Protein AF-A0A8S2UZC6-F1 (afdb_monomer)

Sequence (77 aa):
MLKEADKIKARAHITPEDVVKGNPRLNFAFVANLFNTYPTLDLPTEQVPEPGLIIEETREEKTYRNFINSLGLEPHV

InterPro domains:
  IPR036872 CH domain superfamily [G3DSA:1.10.418.10] (1-43)
  IPR036872 CH domain superfamily [SSF47576] (1-77)
  IPR039959 Fimbrin/Plastin [PTHR19961] (1-77)

Organism: NCBI:txid392030

pLDDT: mean 84.32, std 14.14, range [45.22, 95.75]

Nearest PDB structures (foldseek):
  7z44-assembly1_A  TM=2.982E-01  e=6.474E+00  Escherichia phage vB_EcoP_SU10
  6wti-assembly1_D  TM=2.685E-01  e=9.924E+00  Escherichia coli

Radius of gyration: 17.8 Å; Cα contacts (8 Å, |Δi|>4): 36; chains: 1; bounding box: 42×17×41 Å

Structure (mmCIF, N/CA/C/O backbone):
data_AF-A0A8S2UZC6-F1
#
_entry.id   AF-A0A8S2UZC6-F1
#
loop_
_atom_site.group_PDB
_atom_site.id
_atom_site.type_symbol
_atom_site.label_atom_id
_atom_site.label_alt_id
_atom_site.label_comp_id
_atom_site.label_asym_id
_atom_site.label_entity_id
_atom_site.label_seq_id
_atom_site.pdbx_PDB_ins_code
_atom_site.Cartn_x
_atom_site.Cartn_y
_atom_site.Cartn_z
_atom_site.occupancy
_atom_site.B_iso_or_equiv
_atom_site.auth_seq_id
_atom_site.auth_comp_id
_atom_site.auth_asym_id
_atom_site.auth_atom_id
_atom_site.pdbx_PDB_model_num
ATOM 1 N N . MET A 1 1 ? -11.521 -6.330 11.355 1.00 87.75 1 MET A N 1
ATOM 2 C CA . MET A 1 1 ? -10.459 -5.818 10.462 1.00 87.75 1 MET A CA 1
ATOM 3 C C . MET A 1 1 ? -10.551 -4.305 10.265 1.00 87.75 1 MET A C 1
ATOM 5 O O . MET A 1 1 ? -9.839 -3.612 10.967 1.00 87.75 1 MET A O 1
ATOM 9 N N . LEU A 1 2 ? -11.429 -3.760 9.407 1.00 92.88 2 LEU A N 1
ATOM 10 C CA . LEU A 1 2 ? -11.417 -2.312 9.096 1.00 92.88 2 LEU A CA 1
ATOM 11 C C . LEU A 1 2 ? -11.671 -1.399 10.306 1.00 92.88 2 LEU A C 1
ATOM 13 O O . LEU A 1 2 ? -11.000 -0.388 10.445 1.00 92.88 2 LEU A O 1
ATOM 17 N N . LYS A 1 3 ? -12.551 -1.807 11.229 1.00 94.94 3 LYS A N 1
ATOM 18 C CA . LYS A 1 3 ? -12.758 -1.102 12.507 1.00 94.94 3 LYS A CA 1
ATOM 19 C C . LYS A 1 3 ? -11.502 -1.052 13.389 1.00 94.94 3 LYS A C 1
ATOM 21 O O . LYS A 1 3 ? -11.349 -0.125 14.167 1.00 94.94 3 LYS A O 1
ATOM 26 N N . GLU A 1 4 ? -10.625 -2.052 13.290 1.00 93.56 4 GLU A N 1
ATOM 27 C CA . GLU A 1 4 ? -9.353 -2.074 14.026 1.00 93.56 4 GLU A CA 1
ATOM 28 C C . GLU A 1 4 ? -8.308 -1.215 13.315 1.00 93.56 4 GLU A C 1
ATOM 30 O O . GLU A 1 4 ? -7.616 -0.434 13.958 1.00 93.56 4 GLU A O 1
ATOM 35 N N . ALA A 1 5 ? -8.265 -1.280 11.979 1.00 92.75 5 ALA A N 1
ATOM 36 C CA . ALA A 1 5 ? -7.428 -0.399 11.170 1.00 92.75 5 ALA A CA 1
ATOM 37 C C . ALA A 1 5 ? -7.770 1.088 11.389 1.00 92.75 5 ALA A C 1
ATOM 39 O O . ALA A 1 5 ? -6.872 1.924 11.389 1.00 92.75 5 ALA A O 1
ATOM 40 N N . ASP A 1 6 ? -9.042 1.420 11.641 1.00 92.56 6 ASP A N 1
ATOM 41 C CA . ASP A 1 6 ? -9.477 2.777 12.001 1.00 92.56 6 ASP A CA 1
ATOM 42 C C . ASP A 1 6 ? -8.854 3.273 13.316 1.00 92.56 6 ASP A C 1
ATOM 44 O O . ASP A 1 6 ? -8.453 4.434 13.406 1.00 92.56 6 ASP A O 1
ATOM 48 N N . LYS A 1 7 ? -8.701 2.406 14.327 1.00 94.38 7 LYS A N 1
ATOM 49 C CA . LYS A 1 7 ? -8.125 2.785 15.634 1.00 94.38 7 LYS A CA 1
ATOM 50 C C . LYS A 1 7 ? -6.667 3.221 15.520 1.00 94.38 7 LYS A C 1
ATOM 52 O O . LYS A 1 7 ? -6.239 4.129 16.226 1.00 94.38 7 LYS A O 1
ATOM 57 N N . ILE A 1 8 ? -5.929 2.590 14.610 1.00 92.38 8 ILE A N 1
ATOM 58 C CA . ILE A 1 8 ? -4.530 2.906 14.305 1.00 92.38 8 ILE A CA 1
ATOM 59 C C . ILE A 1 8 ? -4.396 3.865 13.112 1.00 92.38 8 ILE A C 1
ATOM 61 O O . ILE A 1 8 ? -3.303 4.062 12.602 1.00 92.38 8 ILE A O 1
ATOM 65 N N . LYS A 1 9 ? -5.499 4.464 12.637 1.00 88.38 9 LYS A N 1
ATOM 66 C CA . LYS A 1 9 ? -5.522 5.388 11.487 1.00 88.38 9 LYS A CA 1
ATOM 67 C C . LYS A 1 9 ? -4.913 4.808 10.194 1.00 88.38 9 LYS A C 1
ATOM 69 O O . LYS A 1 9 ? -4.472 5.557 9.332 1.00 88.38 9 LYS A O 1
ATOM 74 N N . ALA A 1 10 ? -4.926 3.483 10.033 1.00 89.19 10 ALA A N 1
ATOM 75 C CA . ALA A 1 10 ? -4.375 2.779 8.871 1.00 89.19 10 ALA A CA 1
ATOM 76 C C . ALA A 1 10 ? -5.442 2.380 7.833 1.00 89.19 10 ALA A C 1
ATOM 7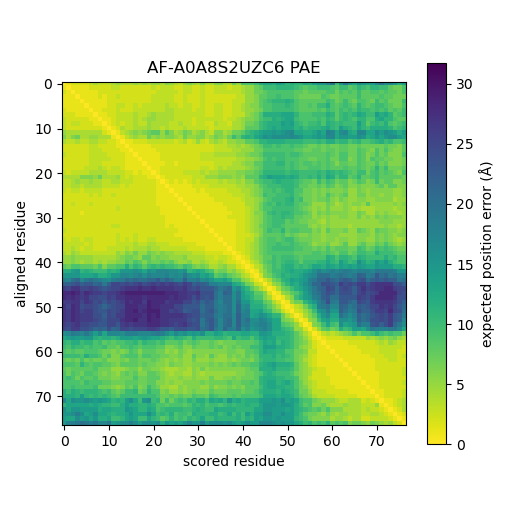8 O O . ALA A 1 10 ? -5.125 1.755 6.817 1.00 89.19 10 ALA A O 1
ATOM 79 N N . ARG A 1 11 ? -6.720 2.712 8.059 1.00 88.25 11 ARG A N 1
ATOM 80 C CA . ARG A 1 11 ? -7.783 2.468 7.077 1.00 88.25 11 ARG A CA 1
ATOM 81 C C . ARG A 1 11 ? -7.713 3.501 5.950 1.00 88.25 11 ARG A C 1
ATOM 83 O O . ARG A 1 11 ? -8.242 4.601 6.073 1.00 88.25 11 ARG A O 1
ATOM 90 N N . ALA A 1 12 ? -7.119 3.110 4.827 1.00 85.69 12 ALA A N 1
ATOM 91 C CA . ALA A 1 12 ? -7.044 3.932 3.624 1.00 85.69 12 ALA A CA 1
ATOM 92 C C . ALA A 1 12 ? -7.877 3.325 2.485 1.00 85.69 12 ALA A C 1
ATOM 94 O O . ALA A 1 12 ? -7.672 2.176 2.106 1.00 85.69 12 ALA A O 1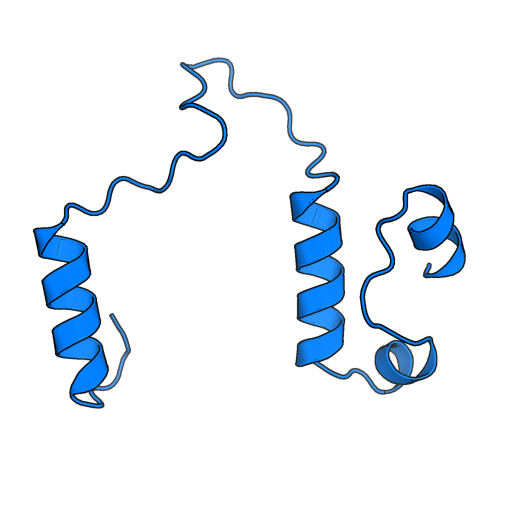
ATOM 95 N N . HIS A 1 13 ? -8.810 4.117 1.946 1.00 79.12 13 HIS A N 1
ATOM 96 C CA . HIS A 1 13 ? -9.455 3.914 0.638 1.00 79.12 13 HIS A CA 1
ATOM 97 C C . HIS A 1 13 ? -10.062 2.519 0.359 1.00 79.12 13 HIS A C 1
ATOM 99 O O . HIS A 1 13 ? -10.071 2.076 -0.786 1.00 79.12 13 HIS A O 1
ATOM 105 N N . ILE A 1 14 ? -10.599 1.835 1.381 1.00 93.19 14 ILE A N 1
ATOM 106 C CA . ILE A 1 14 ? -11.226 0.510 1.234 1.00 93.19 14 ILE A CA 1
ATOM 107 C C . ILE A 1 14 ? -12.529 0.365 2.042 1.00 93.19 14 ILE A C 1
ATOM 109 O O . ILE A 1 14 ? -12.644 0.838 3.186 1.00 93.19 14 ILE A O 1
ATOM 113 N N . THR A 1 15 ? -13.521 -0.316 1.459 1.00 93.50 15 THR A N 1
ATOM 114 C CA . THR A 1 15 ? -14.791 -0.674 2.113 1.00 93.50 15 THR A CA 1
ATOM 115 C C . THR A 1 15 ? -14.858 -2.169 2.460 1.00 93.50 15 THR A C 1
ATOM 117 O O . THR A 1 15 ? -14.114 -2.969 1.893 1.00 93.50 15 THR A O 1
ATOM 120 N N . PRO A 1 16 ? -15.744 -2.598 3.384 1.00 94.31 16 PRO A N 1
ATOM 121 C CA . PRO A 1 16 ? -15.926 -4.022 3.677 1.00 94.31 16 PRO A CA 1
ATOM 122 C C . PRO A 1 16 ? -16.306 -4.853 2.444 1.00 94.31 16 PRO A C 1
ATOM 124 O O . PRO A 1 16 ? -15.905 -6.008 2.336 1.00 94.31 16 PRO A O 1
ATOM 127 N N . GLU A 1 17 ? -17.063 -4.269 1.516 1.00 94.69 17 GLU A N 1
ATOM 128 C CA . GLU A 1 17 ? -17.520 -4.950 0.308 1.00 94.69 17 GLU A CA 1
ATOM 129 C C . GLU A 1 17 ? -16.368 -5.213 -0.671 1.00 94.69 17 GLU A C 1
ATOM 131 O O . GLU A 1 17 ? -16.287 -6.306 -1.229 1.00 94.69 17 GLU A O 1
ATOM 136 N N . ASP A 1 18 ? -15.430 -4.269 -0.815 1.00 93.75 18 ASP A N 1
ATOM 137 C CA . ASP A 1 18 ? -14.232 -4.434 -1.655 1.00 93.75 18 ASP A CA 1
ATOM 138 C C . ASP A 1 18 ? -13.351 -5.599 -1.188 1.00 93.75 18 ASP A C 1
ATOM 140 O O . ASP A 1 18 ? -12.783 -6.327 -2.008 1.00 93.75 18 ASP A O 1
ATOM 144 N N . VAL A 1 19 ? -13.279 -5.795 0.133 1.00 92.69 19 VAL A N 1
ATOM 145 C CA . VAL A 1 19 ? -12.532 -6.894 0.756 1.00 92.69 19 VAL A CA 1
ATOM 146 C C . VAL A 1 19 ? -13.186 -8.232 0.424 1.00 92.69 19 VAL A C 1
ATOM 148 O O . VAL A 1 19 ? -12.506 -9.144 -0.038 1.00 92.69 19 VAL A O 1
ATOM 151 N N . VAL A 1 20 ? -14.506 -8.346 0.615 1.00 95.12 20 VAL A N 1
ATOM 152 C CA . VAL A 1 20 ? -15.252 -9.595 0.374 1.00 95.12 20 VAL A CA 1
ATOM 153 C C . VAL A 1 20 ? -15.289 -9.952 -1.113 1.00 95.12 20 VAL A C 1
ATOM 155 O O . VAL A 1 20 ? -15.162 -11.121 -1.464 1.00 95.12 20 VAL A O 1
ATOM 158 N N . LYS A 1 21 ? -15.405 -8.953 -1.995 1.00 95.75 21 LYS A N 1
ATOM 159 C CA . LYS A 1 21 ? -15.317 -9.142 -3.452 1.00 95.75 21 LYS A CA 1
ATOM 160 C C . LYS A 1 21 ? -13.907 -9.488 -3.933 1.00 95.75 21 LYS A C 1
ATOM 162 O O . LYS A 1 21 ? -13.747 -9.857 -5.092 1.00 95.75 21 LYS A O 1
ATOM 167 N N . GLY A 1 22 ? -12.893 -9.349 -3.078 1.00 92.44 22 GLY A N 1
ATOM 168 C CA . GLY A 1 22 ? -11.513 -9.669 -3.415 1.00 92.44 22 GLY A CA 1
ATOM 169 C C . GLY A 1 22 ? -10.893 -8.703 -4.424 1.00 92.44 22 GLY A C 1
ATOM 170 O O . GLY A 1 22 ? -10.129 -9.145 -5.275 1.00 92.44 22 GLY A O 1
ATOM 171 N N . ASN A 1 23 ? -11.200 -7.399 -4.361 1.00 93.94 23 ASN A N 1
ATOM 172 C CA . ASN A 1 23 ? -10.618 -6.423 -5.288 1.00 93.94 23 ASN A CA 1
ATOM 173 C C . ASN A 1 23 ? -9.088 -6.332 -5.083 1.00 93.94 23 ASN A C 1
ATOM 175 O O . ASN A 1 23 ? -8.644 -5.788 -4.067 1.00 93.94 23 ASN A O 1
ATOM 179 N N . PRO A 1 24 ? -8.262 -6.813 -6.032 1.00 94.44 24 PRO A N 1
ATOM 180 C CA . PRO A 1 24 ? -6.831 -6.983 -5.800 1.00 94.44 24 PRO A CA 1
ATOM 181 C C . PRO A 1 24 ? -6.105 -5.649 -5.628 1.00 94.44 24 PRO A C 1
ATOM 183 O O . PRO A 1 24 ? -5.212 -5.547 -4.794 1.00 94.44 24 PRO A O 1
ATOM 186 N N . ARG A 1 25 ? -6.508 -4.600 -6.359 1.00 93.56 25 ARG A N 1
ATOM 187 C CA . ARG A 1 25 ? -5.856 -3.283 -6.287 1.00 93.56 25 ARG A CA 1
ATOM 188 C C . ARG A 1 25 ? -6.131 -2.589 -4.958 1.00 93.56 25 ARG A C 1
ATOM 190 O O . ARG A 1 25 ? -5.206 -2.066 -4.345 1.00 93.56 25 ARG A O 1
ATOM 197 N N . LEU A 1 26 ? -7.387 -2.605 -4.510 1.00 94.56 26 LEU A N 1
ATOM 198 C CA . LEU A 1 26 ? -7.775 -1.976 -3.245 1.00 94.56 26 LEU A CA 1
ATOM 199 C C . LEU A 1 26 ? -7.213 -2.742 -2.047 1.00 94.56 26 LEU A C 1
ATOM 201 O O . LEU A 1 26 ? -6.684 -2.127 -1.125 1.00 94.56 26 LEU A O 1
ATOM 205 N N . ASN A 1 27 ? -7.248 -4.076 -2.089 1.00 93.38 27 ASN A N 1
ATOM 206 C CA . ASN A 1 27 ? -6.643 -4.902 -1.047 1.00 93.38 27 ASN A CA 1
ATOM 207 C C . ASN A 1 27 ? -5.124 -4.694 -0.978 1.00 93.38 27 ASN A C 1
ATOM 209 O O . ASN A 1 27 ? -4.589 -4.512 0.114 1.00 93.38 27 ASN A O 1
ATOM 213 N N . PHE A 1 28 ? -4.438 -4.658 -2.125 1.00 94.31 28 PHE A N 1
ATOM 214 C CA . PHE A 1 28 ? -3.003 -4.379 -2.176 1.00 94.31 28 PHE A CA 1
ATOM 215 C C . PHE A 1 28 ? -2.676 -3.000 -1.595 1.00 94.31 28 PHE A C 1
ATOM 217 O O . PHE A 1 28 ? -1.808 -2.893 -0.733 1.00 94.31 28 PHE A O 1
ATOM 224 N N . ALA A 1 29 ? -3.412 -1.960 -1.998 1.00 93.38 29 ALA A N 1
ATOM 225 C CA . ALA A 1 29 ? -3.223 -0.612 -1.470 1.00 93.38 29 ALA A CA 1
ATOM 226 C C . ALA A 1 29 ? -3.445 -0.545 0.052 1.00 93.38 29 ALA A C 1
ATOM 228 O O . ALA A 1 29 ? -2.662 0.089 0.759 1.00 93.38 29 ALA A O 1
ATOM 229 N N . PHE A 1 30 ? -4.468 -1.233 0.569 1.00 94.62 30 PHE A N 1
ATOM 230 C CA . PHE A 1 30 ? -4.739 -1.304 2.006 1.00 94.62 30 PHE A CA 1
ATOM 231 C C . PHE A 1 30 ? -3.584 -1.955 2.781 1.00 94.62 30 PHE A C 1
ATOM 233 O O . PHE A 1 30 ? -3.140 -1.412 3.793 1.00 94.62 30 PHE A O 1
ATOM 240 N N . VAL A 1 31 ? -3.066 -3.088 2.298 1.00 92.50 31 VAL A N 1
ATOM 241 C CA . VAL A 1 31 ? -1.949 -3.796 2.944 1.00 92.50 31 VAL A CA 1
ATOM 242 C C . VAL A 1 31 ? -0.651 -2.993 2.853 1.00 92.50 31 VAL A C 1
ATOM 244 O O . VAL A 1 31 ? 0.055 -2.875 3.852 1.00 92.50 31 VAL A O 1
ATOM 247 N N . ALA A 1 32 ? -0.358 -2.389 1.698 1.00 93.00 32 ALA A N 1
ATOM 248 C CA . ALA A 1 32 ? 0.810 -1.529 1.526 1.00 93.00 32 ALA A CA 1
ATOM 249 C C . ALA A 1 32 ? 0.776 -0.335 2.493 1.00 93.00 32 ALA A C 1
ATOM 251 O O . ALA A 1 32 ? 1.775 -0.036 3.146 1.00 93.00 32 ALA A O 1
ATOM 252 N N . ASN A 1 33 ? -0.387 0.307 2.647 1.00 92.50 33 ASN A N 1
ATOM 253 C CA . ASN A 1 33 ? -0.561 1.386 3.615 1.00 92.50 33 ASN A CA 1
ATOM 254 C C . ASN A 1 33 ? -0.326 0.906 5.055 1.00 92.50 33 ASN A C 1
ATOM 256 O O . ASN A 1 33 ? 0.352 1.582 5.829 1.00 92.50 33 ASN A O 1
ATOM 260 N N . LEU A 1 34 ? -0.858 -0.268 5.410 1.00 92.69 34 LEU A N 1
ATOM 261 C CA . LEU A 1 34 ? -0.670 -0.846 6.738 1.00 92.69 34 LEU A CA 1
ATOM 262 C C . LEU A 1 34 ? 0.815 -1.101 7.036 1.00 92.69 34 LEU A C 1
ATOM 264 O O . LEU A 1 34 ? 1.283 -0.693 8.095 1.00 92.69 34 LEU A O 1
ATOM 268 N N . PHE A 1 35 ? 1.553 -1.694 6.093 1.00 91.31 35 PHE A N 1
ATOM 269 C CA . PHE A 1 35 ? 2.985 -1.967 6.240 1.00 91.31 35 PHE A CA 1
ATOM 270 C C . PHE A 1 35 ? 3.818 -0.685 6.352 1.00 91.31 35 PHE A C 1
ATOM 272 O O . PHE A 1 35 ? 4.643 -0.567 7.251 1.00 91.31 35 PHE A O 1
ATOM 279 N N . ASN A 1 36 ? 3.558 0.308 5.497 1.00 88.00 36 ASN A N 1
ATOM 280 C CA . ASN A 1 36 ? 4.283 1.581 5.533 1.00 88.00 36 ASN A CA 1
ATOM 281 C C . ASN A 1 36 ? 4.030 2.374 6.827 1.00 88.00 36 ASN A C 1
ATOM 283 O O . ASN A 1 36 ? 4.884 3.152 7.242 1.00 88.00 36 ASN A O 1
ATOM 287 N N . THR A 1 37 ? 2.866 2.192 7.461 1.00 89.06 37 THR A N 1
ATOM 288 C CA . THR A 1 37 ? 2.524 2.883 8.717 1.00 89.06 37 THR A CA 1
ATOM 289 C C . THR A 1 37 ? 3.011 2.111 9.947 1.00 89.06 37 THR A C 1
ATOM 291 O O . THR A 1 37 ? 3.459 2.714 10.920 1.00 89.06 37 THR A O 1
ATOM 294 N N . TYR A 1 38 ? 2.926 0.778 9.914 1.00 90.06 38 TYR A N 1
ATOM 295 C CA . TYR A 1 38 ? 3.254 -0.112 11.028 1.00 90.06 38 TYR A CA 1
ATOM 296 C C . TYR A 1 38 ? 4.004 -1.359 10.524 1.00 90.06 38 TYR A C 1
ATOM 298 O O . TYR A 1 38 ? 3.405 -2.431 10.422 1.00 90.06 38 TYR A O 1
ATOM 306 N N . PRO A 1 39 ? 5.310 -1.248 10.214 1.00 87.62 39 PRO A N 1
ATOM 307 C CA . PRO A 1 39 ? 6.082 -2.370 9.679 1.00 87.62 39 PRO A CA 1
ATOM 308 C C . PRO A 1 39 ? 6.356 -3.459 10.726 1.00 87.62 39 PRO A C 1
ATOM 310 O O . PRO A 1 39 ? 6.501 -4.620 10.365 1.00 87.62 39 PRO A O 1
ATOM 313 N N . THR A 1 40 ? 6.407 -3.098 12.017 1.00 86.38 40 THR A N 1
ATOM 314 C CA . THR A 1 40 ? 6.656 -4.018 13.152 1.00 86.38 40 THR A CA 1
ATOM 315 C C . THR A 1 40 ? 7.891 -4.911 12.946 1.00 86.38 40 THR A C 1
ATOM 317 O O . THR A 1 40 ? 7.930 -6.057 13.381 1.00 86.38 40 THR A O 1
ATOM 320 N N . LEU A 1 41 ? 8.910 -4.379 12.269 1.00 84.00 41 LEU A N 1
ATOM 321 C CA . LEU A 1 41 ? 10.204 -5.027 12.086 1.00 84.00 41 LEU A CA 1
ATOM 322 C C . LEU A 1 41 ? 11.202 -4.440 13.082 1.00 84.00 41 LEU A C 1
ATOM 324 O O . LEU A 1 41 ? 11.260 -3.219 13.250 1.00 84.00 41 LEU A O 1
ATOM 328 N N . ASP A 1 42 ? 11.989 -5.309 13.713 1.00 81.06 42 ASP A N 1
ATOM 329 C CA . ASP A 1 42 ? 13.137 -4.881 14.503 1.00 81.06 42 ASP A CA 1
ATOM 330 C C . ASP A 1 42 ? 14.178 -4.245 13.580 1.00 81.06 42 ASP A C 1
ATOM 332 O O . ASP A 1 42 ? 14.420 -4.711 12.46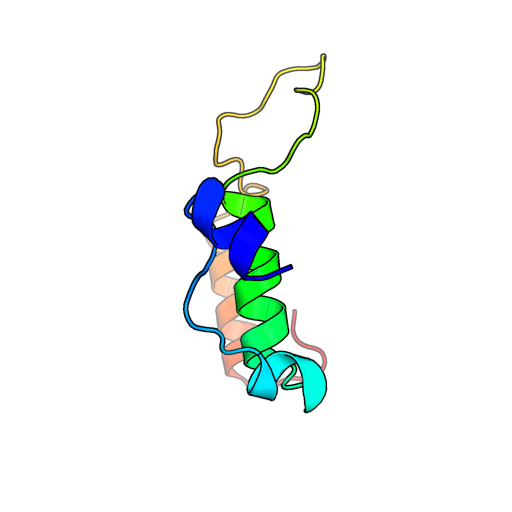2 1.00 81.06 42 ASP A O 1
ATOM 336 N N . LEU A 1 43 ? 14.794 -3.160 14.045 1.00 70.19 43 LEU A N 1
ATOM 337 C CA . LEU A 1 43 ? 15.879 -2.526 13.309 1.00 70.19 43 LEU A CA 1
ATOM 338 C C . LEU A 1 43 ? 17.060 -3.508 13.229 1.00 70.19 43 LEU A C 1
ATOM 340 O O . LEU A 1 43 ? 17.456 -4.049 14.266 1.00 70.19 43 LEU A O 1
ATOM 344 N N . PRO A 1 44 ? 17.637 -3.743 12.038 1.00 68.12 44 PRO A N 1
ATOM 345 C CA . PRO A 1 44 ? 18.808 -4.596 11.918 1.00 68.12 44 PRO A CA 1
ATOM 346 C C . PRO A 1 44 ? 19.966 -4.034 12.754 1.00 68.12 44 PRO A C 1
ATOM 348 O O . PRO A 1 44 ? 20.238 -2.833 12.757 1.00 68.12 44 PRO A O 1
ATOM 351 N N . THR A 1 45 ? 20.642 -4.922 13.485 1.00 65.19 45 THR A N 1
ATOM 352 C CA . THR A 1 45 ? 21.773 -4.612 14.376 1.00 65.1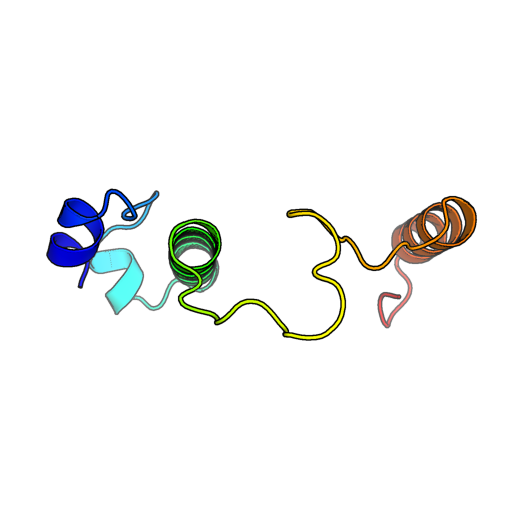9 45 THR A CA 1
ATOM 353 C C . THR A 1 45 ? 23.022 -4.156 13.618 1.00 65.19 45 THR A C 1
ATOM 355 O O . THR A 1 45 ? 23.868 -3.466 14.186 1.00 65.19 45 THR A O 1
ATOM 358 N N . GLU A 1 46 ? 23.140 -4.515 12.339 1.00 63.75 46 GLU A N 1
ATOM 359 C CA . GLU A 1 46 ? 24.151 -3.995 11.420 1.00 63.75 46 GLU A CA 1
ATOM 360 C C . GLU A 1 46 ? 23.589 -2.775 10.693 1.00 63.75 46 GLU A C 1
ATOM 362 O O . GLU A 1 46 ? 22.646 -2.905 9.920 1.00 63.75 46 GLU A O 1
ATOM 367 N N . GLN A 1 47 ? 24.163 -1.604 11.003 1.00 54.59 47 GLN A N 1
ATOM 368 C CA . GLN A 1 47 ? 24.020 -0.320 10.305 1.00 54.59 47 GLN A CA 1
ATOM 369 C C . GLN A 1 47 ? 22.701 -0.175 9.547 1.00 54.59 47 GLN A C 1
ATOM 371 O O . GLN A 1 47 ? 22.635 -0.419 8.346 1.00 54.59 47 GLN A O 1
ATOM 376 N N . VAL A 1 48 ? 21.667 0.253 10.277 1.00 51.06 48 VAL A N 1
ATOM 377 C CA . VAL A 1 48 ? 20.413 0.738 9.700 1.00 51.06 48 VAL A CA 1
ATOM 378 C C . VAL A 1 48 ? 20.776 1.725 8.600 1.00 51.06 48 VAL A C 1
ATOM 380 O O . VAL A 1 48 ? 21.304 2.801 8.900 1.00 51.06 48 VAL A O 1
ATOM 383 N N . PRO A 1 49 ? 20.523 1.393 7.336 1.00 52.69 49 PRO A N 1
ATOM 384 C CA . PRO A 1 49 ? 20.594 2.417 6.340 1.00 52.69 49 PRO A CA 1
ATOM 385 C C . PRO A 1 49 ? 19.348 3.290 6.528 1.00 52.69 49 PRO A C 1
ATOM 387 O O . PRO A 1 49 ? 18.280 2.774 6.866 1.00 52.69 49 PRO A O 1
ATOM 390 N N . GLU A 1 50 ? 19.518 4.613 6.452 1.00 51.50 50 GLU A N 1
ATOM 391 C CA . GLU A 1 50 ? 18.514 5.598 6.878 1.00 51.50 50 GLU A CA 1
ATOM 392 C C . GLU A 1 50 ? 17.085 5.242 6.422 1.00 51.50 50 GLU A C 1
ATOM 394 O O . GLU A 1 50 ? 16.921 4.665 5.343 1.00 51.50 50 GLU A O 1
ATOM 399 N N . PRO A 1 51 ? 16.033 5.575 7.198 1.00 45.22 51 PRO A N 1
ATOM 400 C CA . PRO A 1 51 ? 14.649 5.325 6.798 1.00 45.22 51 PRO A CA 1
ATOM 401 C C . PRO A 1 51 ? 14.392 5.914 5.402 1.00 45.22 51 PRO A C 1
ATOM 403 O O . PRO A 1 51 ? 14.290 7.128 5.245 1.00 45.22 51 PRO A O 1
ATOM 406 N N . GLY A 1 52 ? 14.335 5.048 4.386 1.00 50.72 52 GLY A N 1
ATOM 407 C CA . GLY A 1 52 ? 14.436 5.463 2.986 1.00 50.72 52 GLY A CA 1
ATOM 408 C C . GLY A 1 52 ? 15.591 4.846 2.195 1.00 50.72 52 GLY A C 1
ATOM 409 O O . GLY A 1 52 ? 15.799 5.292 1.070 1.00 50.72 52 GLY A O 1
ATOM 410 N N . LEU A 1 53 ? 16.306 3.834 2.712 1.00 46.47 53 LEU A N 1
ATOM 411 C CA . LEU A 1 53 ? 17.263 3.066 1.913 1.00 46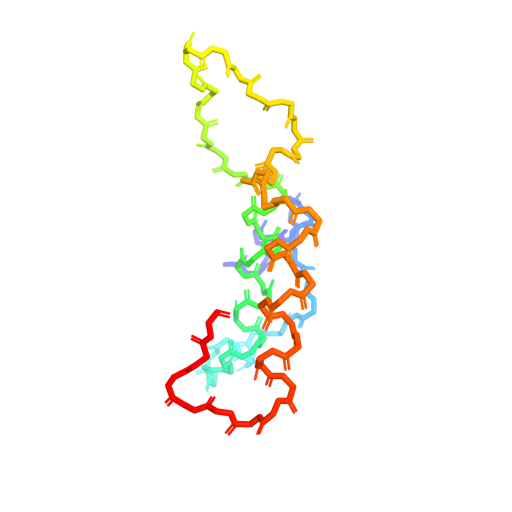.47 53 LEU A CA 1
ATOM 412 C C . LEU A 1 53 ? 16.549 2.260 0.820 1.00 46.47 53 LEU A C 1
ATOM 414 O O . LEU A 1 53 ? 16.272 1.066 0.919 1.00 46.47 53 LEU A O 1
ATOM 418 N N . ILE A 1 54 ? 16.258 2.980 -0.251 1.00 55.81 54 ILE A N 1
ATOM 419 C CA . ILE A 1 54 ? 16.240 2.497 -1.615 1.00 55.81 54 ILE A CA 1
ATOM 420 C C . ILE A 1 54 ? 17.561 1.737 -1.774 1.00 55.81 54 ILE A C 1
ATOM 422 O O . ILE A 1 54 ? 18.616 2.299 -1.489 1.00 55.81 54 ILE A O 1
ATOM 426 N N . ILE A 1 55 ? 17.516 0.470 -2.197 1.00 56.81 55 ILE A N 1
ATOM 427 C CA . ILE A 1 55 ? 18.672 -0.161 -2.849 1.00 56.81 55 ILE A CA 1
ATOM 428 C C . ILE A 1 55 ? 19.173 0.899 -3.826 1.00 56.81 55 ILE A C 1
ATOM 430 O O . ILE A 1 55 ? 18.395 1.252 -4.710 1.00 56.81 55 ILE A O 1
ATOM 434 N N . GLU A 1 56 ? 20.345 1.502 -3.597 1.00 60.09 56 GLU A N 1
ATOM 435 C CA . GLU A 1 56 ? 20.849 2.573 -4.459 1.00 60.09 56 GLU A CA 1
ATOM 436 C C . GLU A 1 56 ? 21.074 1.969 -5.848 1.00 60.09 56 GLU A C 1
ATOM 438 O O . GLU A 1 56 ? 22.168 1.529 -6.183 1.00 60.09 56 GLU A O 1
ATOM 443 N N . GLU A 1 57 ? 20.015 1.898 -6.659 1.00 70.00 57 GLU A N 1
ATOM 444 C CA . GLU A 1 57 ? 20.164 1.818 -8.094 1.00 70.00 57 GLU A CA 1
ATOM 445 C C . GLU A 1 57 ? 20.873 3.113 -8.470 1.00 70.00 57 GLU A C 1
ATOM 447 O O . GLU A 1 57 ? 20.438 4.224 -8.135 1.00 70.00 57 GLU A O 1
ATOM 452 N N . THR A 1 58 ? 22.013 2.970 -9.127 1.00 85.94 58 THR A N 1
ATOM 453 C CA . THR A 1 58 ? 22.710 4.110 -9.697 1.00 85.94 58 THR A CA 1
ATOM 454 C C . THR A 1 58 ? 21.760 4.848 -10.636 1.00 85.94 58 THR A C 1
ATOM 456 O O . THR A 1 58 ? 20.808 4.294 -11.204 1.00 85.94 58 THR A O 1
ATOM 459 N N . ARG A 1 59 ? 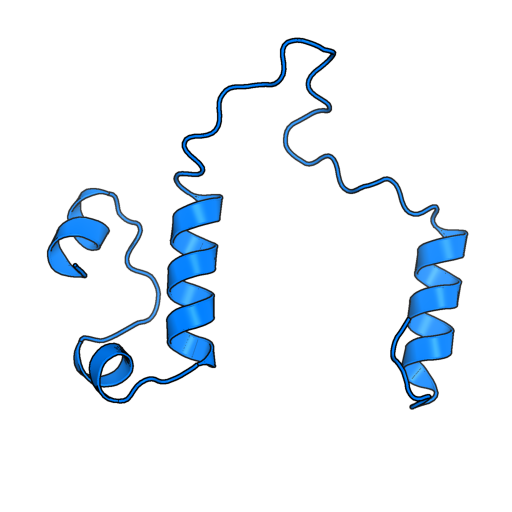22.002 6.146 -10.824 1.00 85.81 59 ARG A N 1
ATOM 460 C CA . ARG A 1 59 ? 21.193 6.951 -11.744 1.00 85.81 59 ARG A CA 1
ATOM 461 C C . ARG A 1 59 ? 21.189 6.333 -13.145 1.00 85.81 59 ARG A C 1
ATOM 463 O O . ARG A 1 59 ? 20.165 6.372 -13.832 1.00 85.81 59 ARG A O 1
ATOM 470 N N . GLU A 1 60 ? 22.319 5.773 -13.555 1.00 91.62 60 GLU A N 1
ATOM 471 C CA . GLU A 1 60 ? 22.515 5.043 -14.797 1.00 91.62 60 GLU A CA 1
ATOM 472 C C . GLU A 1 60 ? 21.617 3.802 -14.858 1.00 91.62 60 GLU A C 1
ATOM 474 O O . GLU A 1 60 ? 20.845 3.679 -15.807 1.00 91.62 60 GLU A O 1
ATOM 479 N N . GLU A 1 61 ? 21.631 2.940 -13.836 1.00 90.69 61 GLU A N 1
ATOM 480 C CA . GLU A 1 61 ? 20.768 1.750 -13.766 1.00 90.69 61 GLU A CA 1
ATOM 481 C C . GLU A 1 61 ? 19.287 2.113 -13.876 1.00 90.69 61 GLU A C 1
ATOM 483 O O . GLU A 1 61 ? 18.587 1.567 -14.729 1.00 90.69 61 GLU A O 1
ATOM 488 N N . LYS A 1 62 ? 18.819 3.106 -13.111 1.00 88.06 62 LYS A N 1
ATOM 489 C CA . LYS A 1 62 ? 17.433 3.593 -13.194 1.00 88.06 62 LYS A CA 1
ATOM 490 C C . LYS A 1 62 ? 17.080 4.107 -14.587 1.00 88.06 62 LYS A C 1
ATOM 492 O O . LYS A 1 62 ? 15.977 3.871 -15.084 1.00 88.06 62 LYS A O 1
ATOM 497 N N . THR A 1 63 ? 18.000 4.850 -15.204 1.00 91.62 63 THR A N 1
ATOM 498 C CA . THR A 1 63 ? 17.802 5.434 -16.537 1.00 91.62 63 THR A CA 1
ATOM 499 C C . THR A 1 63 ? 17.675 4.334 -17.581 1.00 91.62 63 THR A C 1
ATOM 501 O O . THR A 1 63 ? 16.709 4.333 -18.343 1.00 91.62 63 THR A O 1
ATOM 504 N N . TYR A 1 64 ? 18.598 3.372 -17.588 1.00 92.88 64 TYR A N 1
ATOM 505 C CA . TYR A 1 64 ? 18.575 2.266 -18.538 1.00 92.88 64 TYR A CA 1
ATOM 506 C C . TYR A 1 64 ? 17.395 1.326 -18.302 1.00 92.88 64 TYR A C 1
ATOM 508 O O . TYR A 1 64 ? 16.716 0.982 -19.266 1.00 92.88 64 TYR A O 1
ATOM 516 N N . ARG A 1 65 ? 17.082 0.988 -17.046 1.00 91.44 65 ARG A N 1
ATOM 517 C CA . ARG A 1 65 ? 15.919 0.168 -16.684 1.00 91.44 65 ARG A CA 1
ATOM 518 C C . ARG A 1 65 ? 14.625 0.786 -17.205 1.00 91.44 65 ARG A C 1
ATOM 520 O O . ARG A 1 65 ? 13.898 0.150 -17.959 1.00 91.44 65 ARG A O 1
ATOM 527 N N . ASN A 1 66 ? 14.372 2.059 -16.891 1.00 91.69 66 ASN A N 1
ATOM 528 C CA . ASN A 1 66 ? 13.171 2.756 -17.360 1.00 91.69 66 ASN A CA 1
ATOM 529 C C . ASN A 1 66 ? 13.138 2.908 -18.888 1.00 91.69 66 ASN A C 1
ATOM 531 O O . ASN A 1 66 ? 12.070 2.777 -19.484 1.00 91.69 66 ASN A O 1
ATOM 535 N N . PHE A 1 67 ? 14.286 3.161 -19.525 1.00 93.25 67 PHE A N 1
ATOM 536 C CA . PHE A 1 67 ? 14.378 3.227 -20.982 1.00 93.25 67 PHE A CA 1
ATOM 537 C C . PHE A 1 67 ? 14.003 1.887 -21.625 1.00 93.25 67 PHE A C 1
ATOM 539 O O . PHE A 1 67 ? 13.095 1.856 -22.451 1.00 93.25 67 PHE A O 1
ATOM 546 N N . ILE A 1 68 ? 14.620 0.783 -21.200 1.00 93.44 68 ILE A N 1
ATOM 547 C CA . ILE A 1 68 ? 14.337 -0.573 -21.699 1.00 93.44 68 ILE A CA 1
ATOM 548 C C . ILE A 1 68 ? 12.857 -0.926 -21.483 1.00 93.44 68 ILE A C 1
ATOM 550 O O . ILE A 1 68 ? 12.181 -1.366 -22.411 1.00 93.44 68 ILE A O 1
ATOM 554 N N . ASN A 1 69 ? 12.324 -0.634 -20.296 1.00 93.44 69 ASN A N 1
ATOM 555 C CA . ASN A 1 69 ? 10.925 -0.862 -19.936 1.00 93.44 69 ASN A CA 1
ATOM 556 C C . ASN A 1 69 ? 9.929 -0.047 -20.772 1.00 93.44 69 ASN A C 1
ATOM 558 O O . ASN A 1 69 ? 8.816 -0.506 -21.029 1.00 93.44 69 ASN A O 1
ATOM 562 N N . SER A 1 70 ? 10.326 1.139 -21.241 1.00 93.62 70 SER A N 1
ATOM 563 C CA . SER A 1 70 ? 9.497 1.972 -22.121 1.00 93.62 70 SER A CA 1
ATOM 564 C C . SER A 1 70 ? 9.367 1.426 -23.548 1.00 93.62 70 SER A C 1
ATOM 566 O O . SER A 1 70 ? 8.455 1.827 -24.267 1.00 93.62 70 SER A O 1
ATOM 568 N N . LEU A 1 71 ? 10.235 0.490 -23.954 1.00 94.44 71 LEU A N 1
ATOM 569 C CA . LEU A 1 71 ? 10.212 -0.132 -25.283 1.00 94.44 71 LEU A CA 1
ATOM 570 C C . LEU A 1 71 ? 9.187 -1.274 -25.405 1.00 94.44 71 LEU A C 1
ATOM 572 O O . LEU A 1 71 ? 9.035 -1.831 -26.489 1.00 94.44 71 LEU A O 1
ATOM 576 N N . GLY A 1 72 ? 8.484 -1.627 -24.321 1.00 89.38 72 GLY A N 1
ATOM 577 C CA . GLY A 1 72 ? 7.474 -2.692 -24.331 1.00 89.38 72 GLY A CA 1
ATOM 578 C C 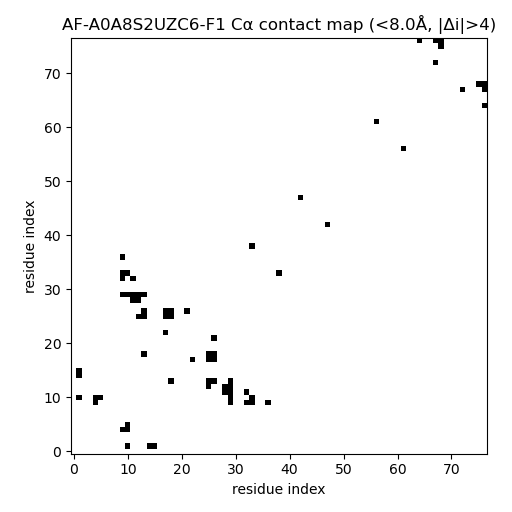. GLY A 1 72 ? 8.058 -4.105 -24.425 1.00 89.38 72 GLY A C 1
ATOM 579 O O . GLY A 1 72 ? 7.407 -5.001 -24.952 1.00 89.38 72 GLY A O 1
ATOM 580 N N . LEU A 1 73 ? 9.294 -4.295 -23.955 1.00 88.12 73 LEU A N 1
ATOM 581 C CA . LEU A 1 73 ? 9.962 -5.596 -23.928 1.00 88.12 73 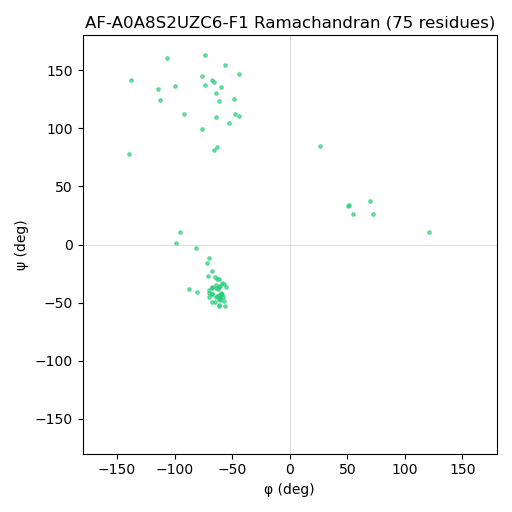LEU A CA 1
ATOM 582 C C . LEU A 1 73 ? 9.412 -6.477 -22.792 1.00 88.12 73 LEU A C 1
ATOM 584 O O . LEU A 1 73 ? 9.097 -5.981 -21.709 1.00 88.12 73 LEU A O 1
ATOM 588 N N . GLU A 1 74 ? 9.331 -7.786 -23.041 1.00 88.81 74 GLU A N 1
ATOM 589 C CA . GLU A 1 74 ? 9.004 -8.805 -22.038 1.00 88.81 74 GLU A CA 1
ATOM 590 C C . GLU A 1 74 ? 10.214 -9.736 -21.821 1.00 88.81 74 GLU A C 1
ATOM 592 O O . GLU A 1 74 ? 10.797 -10.200 -22.806 1.00 88.81 74 GLU A O 1
ATOM 597 N N . PRO A 1 75 ? 10.598 -10.059 -20.571 1.00 87.62 75 PRO A N 1
ATOM 598 C CA . PRO A 1 75 ? 10.053 -9.547 -19.312 1.00 87.62 75 PRO A CA 1
ATOM 599 C C . PRO A 1 75 ? 10.478 -8.096 -19.027 1.00 87.62 75 PRO A C 1
ATOM 601 O O . PRO A 1 75 ? 11.442 -7.589 -19.597 1.00 87.62 75 PRO A O 1
ATOM 604 N N . HIS A 1 76 ? 9.759 -7.446 -18.110 1.00 85.00 76 HIS A N 1
ATOM 605 C CA . HIS A 1 76 ? 10.161 -6.149 -17.565 1.00 85.00 76 HIS A CA 1
ATOM 606 C C . HIS A 1 76 ? 11.425 -6.304 -16.711 1.00 85.00 76 HIS A C 1
ATOM 608 O O . HIS A 1 76 ? 11.553 -7.298 -15.990 1.00 85.00 76 HIS A O 1
ATOM 614 N N . VAL A 1 77 ? 12.325 -5.323 -16.792 1.00 75.56 77 VAL A N 1
ATOM 615 C CA . VAL A 1 77 ? 13.600 -5.285 -16.055 1.00 75.56 77 VAL A CA 1
ATOM 616 C C . VAL A 1 77 ? 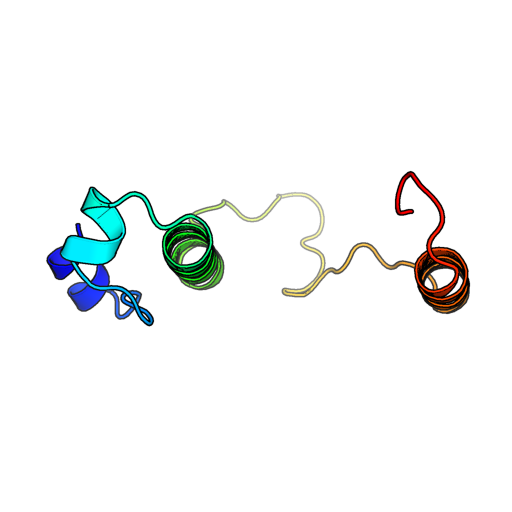13.492 -4.390 -14.825 1.00 75.56 77 VAL A C 1
ATOM 618 O O . VAL A 1 77 ? 12.817 -3.335 -14.893 1.00 75.56 77 VAL A O 1
#

Solvent-accessible surface area (backbone atoms only — not comparable to full-atom values): 4916 Å² total; per-residue (Å²): 106,67,76,58,30,49,76,72,71,40,64,53,90,72,54,77,64,47,59,76,71,58,41,64,68,48,51,48,51,31,52,52,46,36,40,77,75,58,65,90,69,81,79,60,90,70,76,69,66,60,99,77,65,61,79,80,65,48,73,64,53,52,50,52,35,52,53,54,48,71,71,73,52,85,78,76,110

Foldseek 3Di:
DQVVCVVLVLNPDDDPVCVVVCVPVSVVVSVVSCCVSCVVDDQDPPDRDPPPPDVCPDPVNVVVLVVVVVVVDPPRD

Secondary structure (DSSP, 8-state):
-HHHHHHTT---S--HHHHHTT-HHHHHHHHHHHHHH---PPPPSS----TT------HHHHHHHHHHHHTT-SS--

Mean predicted aligned error: 8.58 Å